Protein AF-A0A8T0X0K6-F1 (afdb_monomer_lite)

Structure (mmCIF, N/CA/C/O backbone):
data_AF-A0A8T0X0K6-F1
#
_entry.id   AF-A0A8T0X0K6-F1
#
loop_
_atom_site.group_PDB
_atom_site.id
_atom_site.type_symbol
_atom_site.label_atom_id
_atom_site.label_alt_id
_atom_site.label_comp_id
_atom_site.label_asym_id
_atom_site.label_entity_id
_atom_site.label_seq_id
_atom_site.pdbx_PDB_ins_code
_atom_site.Cartn_x
_atom_site.Cartn_y
_atom_site.Cartn_z
_atom_site.occupancy
_atom_site.B_iso_or_e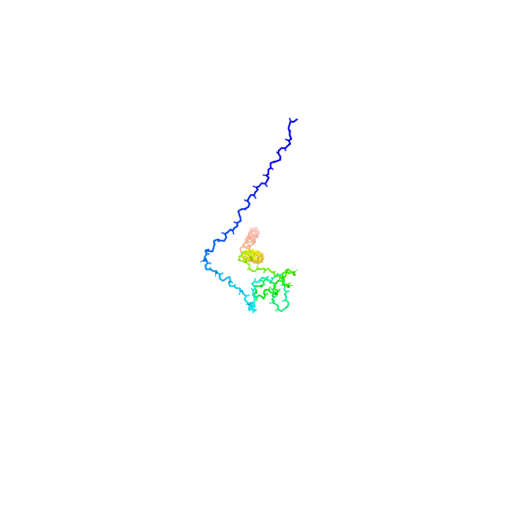quiv
_atom_site.auth_seq_id
_atom_site.auth_comp_id
_atom_site.auth_asym_id
_atom_site.auth_atom_id
_atom_site.pdbx_PDB_model_num
ATOM 1 N N . MET A 1 1 ? 28.835 56.237 -66.286 1.00 52.81 1 MET A N 1
ATOM 2 C CA . MET A 1 1 ? 30.073 55.631 -65.742 1.00 52.81 1 MET A CA 1
ATOM 3 C C . MET A 1 1 ? 30.028 55.887 -64.241 1.00 52.81 1 MET A C 1
ATOM 5 O O . MET A 1 1 ? 29.885 57.039 -63.885 1.00 52.81 1 MET A O 1
ATOM 9 N N . ALA A 1 2 ? 29.948 54.926 -63.330 1.00 52.47 2 ALA A N 1
ATOM 10 C CA . ALA A 1 2 ? 30.680 53.674 -63.248 1.00 52.47 2 ALA A CA 1
ATOM 11 C C . ALA A 1 2 ? 29.833 52.532 -62.647 1.00 52.47 2 ALA A C 1
ATOM 13 O O . ALA A 1 2 ? 28.778 52.741 -62.057 1.00 52.47 2 ALA A O 1
ATOM 14 N N . SER A 1 3 ? 30.343 51.334 -62.896 1.00 57.66 3 SER A N 1
ATOM 15 C CA . SER A 1 3 ? 29.794 49.990 -62.730 1.00 57.66 3 SER A CA 1
ATOM 16 C C . SER A 1 3 ? 29.761 49.498 -61.263 1.00 57.66 3 SER A C 1
ATOM 18 O O . SER A 1 3 ? 30.336 50.147 -60.389 1.00 57.66 3 SER A O 1
ATOM 20 N N . PRO A 1 4 ? 29.115 48.347 -60.980 1.00 69.88 4 PRO A N 1
ATOM 21 C CA . PRO A 1 4 ? 28.869 47.841 -59.632 1.00 69.88 4 PRO A CA 1
ATOM 22 C C . PRO A 1 4 ? 30.088 47.081 -59.089 1.00 69.88 4 PRO A C 1
ATOM 24 O O . PRO A 1 4 ? 30.641 46.221 -59.773 1.00 69.88 4 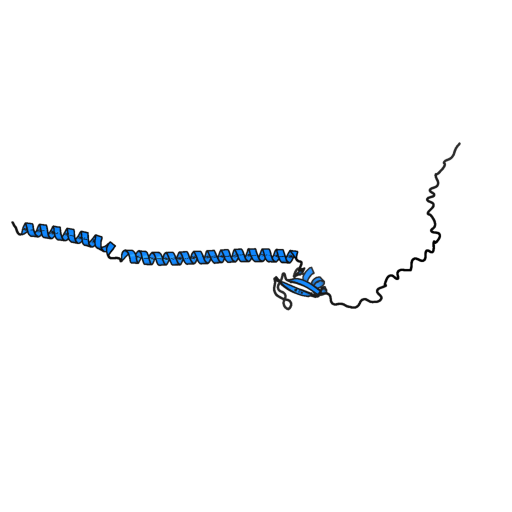PRO A O 1
ATOM 27 N N . SER A 1 5 ? 30.493 47.354 -57.847 1.00 63.50 5 SER A N 1
ATOM 28 C CA . SER A 1 5 ? 31.528 46.580 -57.152 1.00 63.50 5 SER A CA 1
ATOM 29 C C . SER A 1 5 ? 30.889 45.666 -56.107 1.00 63.50 5 SER A C 1
ATOM 31 O O . SER A 1 5 ? 30.622 46.061 -54.972 1.00 63.50 5 SER A O 1
ATOM 33 N N . THR A 1 6 ? 30.621 44.435 -56.522 1.00 67.12 6 THR A N 1
ATOM 34 C CA . THR A 1 6 ? 30.230 43.311 -55.670 1.00 67.12 6 THR A CA 1
ATOM 35 C C . THR A 1 6 ? 31.348 43.023 -54.664 1.00 67.12 6 THR A C 1
ATOM 37 O O . THR A 1 6 ? 32.492 42.797 -55.057 1.00 67.12 6 THR A O 1
ATOM 40 N N . LEU A 1 7 ? 31.038 43.033 -53.367 1.00 69.38 7 LEU A N 1
ATOM 41 C CA . LEU A 1 7 ? 31.986 42.649 -52.318 1.00 69.38 7 LEU A CA 1
ATOM 42 C C . LEU A 1 7 ? 32.274 41.139 -52.411 1.00 69.38 7 LEU A C 1
ATOM 44 O O . LEU A 1 7 ? 31.322 40.354 -52.434 1.00 69.38 7 LEU A O 1
ATOM 48 N N . PRO A 1 8 ? 33.542 40.691 -52.435 1.00 60.09 8 PRO A N 1
ATOM 49 C CA . PRO A 1 8 ? 33.832 39.269 -52.377 1.00 60.09 8 PRO A CA 1
ATOM 50 C C . PRO A 1 8 ? 33.582 38.747 -50.956 1.00 60.09 8 PRO A C 1
ATOM 52 O O . PRO A 1 8 ? 34.265 39.121 -50.002 1.00 60.09 8 PRO A O 1
ATOM 55 N N . LEU A 1 9 ? 32.622 37.830 -50.825 1.00 62.31 9 LEU A N 1
ATOM 56 C CA . LEU A 1 9 ? 32.537 36.892 -49.706 1.00 62.31 9 LEU A CA 1
ATOM 57 C C . LEU A 1 9 ? 33.761 35.968 -49.767 1.00 62.31 9 LEU A C 1
ATOM 59 O O . LEU A 1 9 ? 33.732 34.909 -50.384 1.00 62.31 9 LEU A O 1
ATOM 63 N N . THR A 1 10 ? 34.858 36.386 -49.140 1.00 61.12 10 THR A N 1
ATOM 64 C CA . THR A 1 10 ? 35.996 35.512 -48.847 1.00 61.12 10 THR A CA 1
ATOM 65 C C . THR A 1 10 ? 36.031 35.241 -47.349 1.00 61.12 10 THR A C 1
ATOM 67 O O . THR A 1 10 ? 36.752 35.861 -46.571 1.00 61.12 10 THR A O 1
ATOM 70 N N . SER A 1 11 ? 35.206 34.292 -46.910 1.00 58.53 11 SER A N 1
ATOM 71 C CA . SER A 1 11 ? 35.506 33.558 -45.687 1.00 58.53 11 SER A CA 1
ATOM 72 C C . SER A 1 11 ? 36.633 32.584 -46.027 1.00 58.53 11 SER A C 1
ATOM 74 O O . SER A 1 11 ? 36.389 31.452 -46.449 1.00 58.53 11 SER A O 1
ATOM 76 N N . ALA A 1 12 ? 37.876 33.048 -45.911 1.00 55.50 12 ALA A N 1
ATOM 77 C CA . ALA A 1 12 ? 39.042 32.182 -45.946 1.00 55.50 12 ALA A CA 1
ATOM 78 C C . ALA A 1 12 ? 38.948 31.218 -44.755 1.00 55.50 12 ALA A C 1
ATOM 80 O O . ALA A 1 12 ? 39.306 31.555 -43.628 1.00 55.50 12 ALA A O 1
ATOM 81 N N . PHE A 1 13 ? 38.411 30.023 -44.992 1.00 59.69 13 PHE A N 1
ATOM 82 C CA . PHE A 1 13 ? 38.516 28.935 -44.034 1.00 59.69 13 PHE A CA 1
ATOM 83 C C . PHE A 1 13 ? 40.005 28.608 -43.876 1.00 59.69 13 PHE A C 1
ATOM 85 O O . PHE A 1 13 ? 40.654 28.290 -44.877 1.00 59.69 13 PHE A O 1
ATOM 92 N N . PRO A 1 14 ? 40.579 28.681 -42.662 1.00 63.12 14 PRO A N 1
ATOM 93 C CA . PRO A 1 14 ? 41.949 28.254 -42.462 1.00 63.12 14 PRO A CA 1
ATOM 94 C C . PRO A 1 14 ? 42.013 26.749 -42.724 1.00 63.12 14 PRO A C 1
ATOM 96 O O . PRO A 1 14 ? 41.467 25.935 -41.978 1.00 63.12 14 PRO A O 1
ATOM 99 N N . SER A 1 15 ? 42.676 26.380 -43.816 1.00 64.50 15 SER A N 1
ATOM 100 C CA . SER A 1 15 ? 43.049 25.004 -44.119 1.00 64.50 15 SER A CA 1
ATOM 101 C C . SER A 1 15 ? 43.888 24.444 -42.964 1.00 64.50 15 SER A C 1
ATOM 103 O O . SER A 1 15 ? 44.905 25.050 -42.605 1.00 64.50 15 SER A O 1
ATOM 105 N N . PRO A 1 16 ? 43.510 23.299 -42.365 1.00 62.59 16 PRO A N 1
ATOM 106 C CA . PRO A 1 16 ? 44.239 22.740 -41.244 1.00 62.59 16 PRO A CA 1
ATOM 107 C C . PRO A 1 16 ? 45.477 22.025 -41.786 1.00 62.59 16 PRO A C 1
ATOM 109 O O . PRO A 1 16 ? 45.483 20.811 -41.989 1.00 62.59 16 PRO A O 1
ATOM 112 N N . SER A 1 17 ? 46.558 22.773 -42.002 1.00 62.94 17 SER A N 1
ATOM 113 C CA . SER A 1 17 ? 47.890 22.192 -42.169 1.00 62.94 17 SER A CA 1
ATOM 114 C C . SER A 1 17 ? 48.339 21.588 -40.838 1.00 62.94 17 SER A C 1
ATOM 116 O O . SER A 1 17 ? 48.991 22.219 -40.010 1.00 62.94 17 SER A O 1
ATOM 118 N N . ARG A 1 18 ? 47.892 20.346 -40.630 1.00 60.56 18 ARG A N 1
ATOM 119 C CA . ARG A 1 18 ? 48.559 19.223 -39.963 1.00 60.56 18 ARG A CA 1
ATOM 120 C C . ARG A 1 18 ? 49.729 19.616 -39.047 1.00 60.56 18 ARG A C 1
ATOM 122 O O . ARG A 1 18 ? 50.890 19.470 -39.417 1.00 60.56 18 ARG A O 1
ATOM 129 N N . ARG A 1 19 ? 49.433 19.981 -37.796 1.00 54.66 19 ARG A N 1
ATOM 130 C CA . ARG A 1 19 ? 50.387 19.765 -36.698 1.00 54.66 19 ARG A CA 1
ATOM 131 C C . ARG A 1 19 ? 50.194 18.350 -36.172 1.00 54.66 19 ARG A C 1
ATOM 133 O O . ARG A 1 19 ? 49.253 18.067 -35.436 1.00 54.66 19 ARG A O 1
ATOM 140 N N . LEU A 1 20 ? 51.096 17.459 -36.571 1.00 56.12 20 LEU A N 1
ATOM 141 C CA . LEU A 1 20 ? 51.332 16.187 -35.896 1.00 56.12 20 LEU A CA 1
ATOM 142 C C . LEU A 1 20 ? 51.935 16.480 -34.516 1.00 56.12 20 LEU A C 1
ATOM 144 O O . LEU A 1 20 ? 53.142 16.392 -34.324 1.00 56.12 20 LEU A O 1
ATOM 148 N N . ALA A 1 21 ? 51.098 16.846 -33.549 1.00 55.66 21 ALA A N 1
ATOM 149 C CA . ALA A 1 21 ? 51.436 16.628 -32.155 1.00 55.66 21 ALA A CA 1
ATOM 150 C C . ALA A 1 21 ? 50.977 15.208 -31.835 1.00 55.66 21 ALA A C 1
ATOM 152 O O . ALA A 1 21 ? 49.782 14.913 -31.849 1.00 55.66 21 ALA A O 1
ATOM 153 N N . ALA A 1 22 ? 51.938 14.317 -31.615 1.00 59.47 22 ALA A N 1
ATOM 154 C CA . ALA A 1 22 ? 51.721 12.965 -31.132 1.00 59.47 22 ALA A CA 1
ATOM 155 C C . ALA A 1 22 ? 51.120 13.004 -29.715 1.00 59.47 22 ALA A C 1
ATOM 157 O O . ALA A 1 22 ? 51.776 12.680 -28.729 1.00 59.47 22 ALA A O 1
ATOM 158 N N 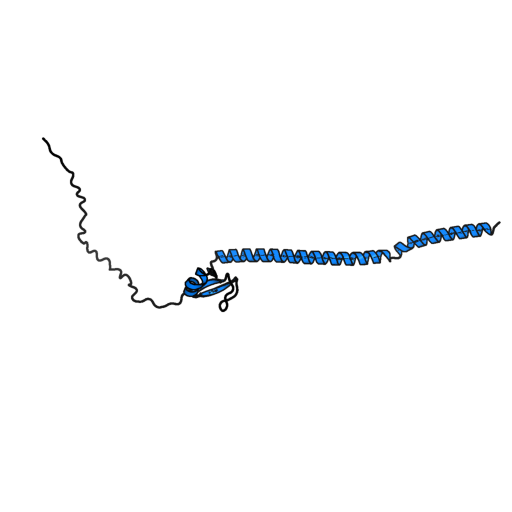. SER A 1 23 ? 49.854 13.405 -29.597 1.00 58.38 23 SER A N 1
ATOM 159 C CA . SER A 1 23 ? 49.048 13.041 -28.447 1.00 58.38 23 SER A CA 1
ATOM 160 C C . SER A 1 23 ? 48.729 11.576 -28.644 1.00 58.38 23 SER A C 1
ATOM 162 O O . SER A 1 23 ? 48.028 11.201 -29.588 1.00 58.38 23 SER A O 1
ATOM 164 N N . ARG A 1 24 ? 49.383 10.753 -27.823 1.00 61.19 24 ARG A N 1
ATOM 165 C CA . ARG A 1 24 ? 49.133 9.324 -27.653 1.00 61.19 24 ARG A CA 1
ATOM 166 C C . ARG A 1 24 ? 47.674 9.054 -27.987 1.00 61.19 24 ARG A C 1
ATOM 168 O O . ARG A 1 24 ? 46.796 9.532 -27.276 1.00 61.19 24 ARG A O 1
ATOM 175 N N . ARG A 1 25 ? 47.435 8.361 -29.106 1.00 60.06 25 ARG A N 1
ATOM 176 C CA . ARG A 1 25 ? 46.112 7.863 -29.482 1.00 60.06 25 ARG A CA 1
ATOM 177 C C . ARG A 1 25 ? 45.584 7.154 -28.246 1.00 60.06 25 ARG A C 1
ATOM 179 O O . ARG A 1 25 ? 46.045 6.057 -27.945 1.00 60.06 25 ARG A O 1
ATOM 186 N N . ALA A 1 26 ? 44.703 7.805 -27.492 1.00 62.00 26 ALA A N 1
ATOM 187 C CA . ALA A 1 26 ? 43.951 7.129 -26.464 1.00 62.00 26 ALA A CA 1
ATOM 188 C C . ALA A 1 26 ? 43.183 6.074 -27.247 1.00 62.00 26 ALA A C 1
ATOM 190 O O . ALA A 1 26 ? 42.299 6.411 -28.034 1.00 62.00 26 ALA A O 1
ATOM 191 N N . THR A 1 27 ? 43.628 4.824 -27.169 1.00 62.28 27 THR A N 1
ATOM 192 C CA . THR A 1 27 ? 42.931 3.703 -27.777 1.00 62.28 27 THR A CA 1
ATOM 193 C C . THR A 1 27 ? 41.568 3.700 -27.123 1.00 62.28 27 THR A C 1
ATOM 195 O O . THR A 1 27 ? 41.446 3.276 -25.974 1.00 62.28 27 THR A O 1
ATOM 198 N N . SER A 1 28 ? 40.566 4.267 -27.800 1.00 70.00 28 SER A N 1
ATOM 199 C CA . SER A 1 28 ? 39.184 4.162 -27.364 1.00 70.00 28 SER A CA 1
ATOM 200 C C . SER A 1 28 ? 38.940 2.671 -27.250 1.00 70.00 28 SER A C 1
ATOM 202 O O . SER A 1 28 ? 39.000 1.976 -28.263 1.00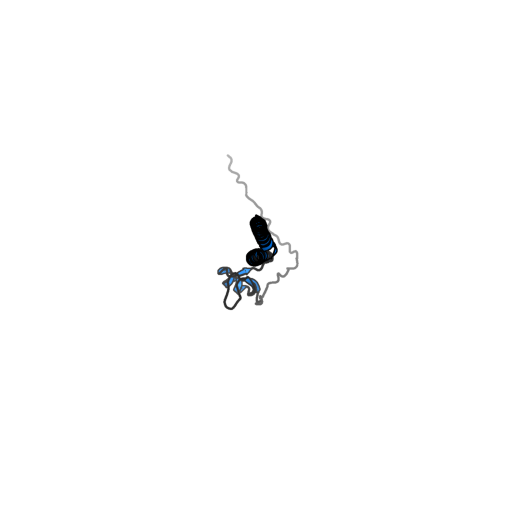 70.00 28 SER A O 1
ATOM 204 N N . LEU A 1 29 ? 38.805 2.166 -26.026 1.00 70.00 29 LEU A N 1
ATOM 205 C CA . LEU A 1 29 ? 38.533 0.760 -25.780 1.00 70.00 29 LEU A CA 1
ATOM 206 C C . LEU A 1 29 ? 37.265 0.415 -26.563 1.00 70.00 29 LEU A C 1
ATOM 208 O O . LEU A 1 29 ? 36.161 0.804 -26.186 1.00 70.00 29 LEU A O 1
ATOM 212 N N . VAL A 1 30 ? 37.440 -0.248 -27.704 1.00 75.31 30 VAL A N 1
ATOM 213 C CA . VAL A 1 30 ? 36.336 -0.733 -28.521 1.00 75.31 30 VAL A CA 1
ATOM 214 C C . VAL A 1 30 ? 35.843 -1.981 -27.816 1.00 75.31 30 VAL A C 1
ATOM 216 O O . VAL A 1 30 ? 36.594 -2.935 -27.626 1.00 75.31 30 VAL A O 1
ATOM 219 N N . ILE A 1 31 ? 34.591 -1.966 -27.376 1.00 79.94 31 ILE A N 1
ATOM 220 C CA . ILE A 1 31 ? 33.970 -3.147 -26.782 1.00 79.94 31 ILE A CA 1
ATOM 221 C C . ILE A 1 31 ? 33.795 -4.177 -27.908 1.00 79.94 31 ILE A C 1
ATOM 223 O O . ILE A 1 31 ? 32.890 -4.047 -28.725 1.00 79.94 31 ILE A O 1
ATOM 227 N N . VAL A 1 32 ? 34.679 -5.179 -27.962 1.00 78.75 32 VAL A N 1
ATOM 228 C CA . VAL A 1 32 ? 34.715 -6.207 -29.025 1.00 78.75 32 VAL A CA 1
ATOM 229 C C . VAL A 1 32 ? 33.585 -7.235 -28.870 1.00 78.75 32 VAL A C 1
ATOM 231 O O . VAL A 1 32 ? 33.108 -7.788 -29.855 1.00 78.75 32 VAL A O 1
ATOM 234 N N . ALA A 1 33 ? 33.113 -7.464 -27.641 1.00 72.19 33 ALA A N 1
ATOM 235 C CA . ALA A 1 33 ? 31.950 -8.296 -27.350 1.00 72.19 33 ALA A CA 1
ATOM 236 C C . ALA A 1 33 ? 31.369 -7.949 -25.971 1.00 72.19 33 ALA A C 1
ATOM 238 O O . ALA A 1 33 ? 32.107 -7.718 -25.013 1.00 72.19 33 ALA A O 1
ATOM 239 N N . GLN A 1 34 ? 30.040 -7.939 -25.853 1.00 77.56 34 GLN A N 1
ATOM 240 C CA . GLN A 1 34 ? 29.346 -7.778 -24.574 1.00 77.56 34 GLN A CA 1
ATOM 241 C C . GLN A 1 34 ? 28.853 -9.141 -24.079 1.00 77.56 34 GLN A C 1
ATOM 243 O O . GLN A 1 34 ? 28.048 -9.796 -24.739 1.00 77.56 34 GLN A O 1
ATOM 248 N N . GLY A 1 35 ? 29.308 -9.567 -22.898 1.00 80.88 35 GLY A N 1
ATOM 249 C CA . GLY A 1 35 ? 28.792 -10.770 -22.241 1.00 80.88 35 GLY A CA 1
ATOM 250 C C . GLY A 1 35 ? 27.316 -10.625 -21.843 1.00 80.88 35 GLY A C 1
ATOM 251 O O . GLY A 1 35 ? 26.869 -9.560 -21.406 1.00 80.88 35 GLY A O 1
ATOM 252 N N . LYS A 1 36 ? 26.533 -11.706 -21.962 1.00 84.62 36 LYS A N 1
ATOM 253 C CA . LYS A 1 36 ? 25.112 -11.721 -21.575 1.00 84.62 36 LYS A CA 1
ATOM 254 C C . LYS A 1 36 ? 24.968 -11.789 -20.052 1.00 84.62 36 LYS A C 1
ATOM 256 O O . LYS A 1 36 ? 25.039 -12.862 -19.462 1.00 84.62 36 LYS A O 1
ATOM 261 N N . VAL A 1 37 ? 24.686 -10.653 -19.416 1.00 89.06 37 VAL A N 1
ATOM 262 C CA . VAL A 1 37 ? 24.402 -10.581 -17.971 1.00 89.06 37 VAL A CA 1
ATOM 263 C C . VAL A 1 37 ? 22.895 -10.481 -17.714 1.00 89.06 37 VAL A C 1
ATOM 265 O O . VAL A 1 37 ? 22.195 -9.659 -18.311 1.00 89.06 37 VAL A O 1
ATOM 268 N N . LYS A 1 38 ? 22.374 -11.301 -16.791 1.00 92.38 38 LYS A N 1
ATOM 269 C CA . LYS A 1 38 ? 20.974 -11.221 -16.336 1.00 92.38 38 LYS A CA 1
ATOM 270 C C . LYS A 1 38 ? 20.799 -10.000 -15.428 1.00 92.38 38 LYS A C 1
ATOM 272 O O . LYS A 1 38 ? 21.382 -9.937 -14.351 1.00 92.38 38 LYS A O 1
ATOM 277 N N . LYS A 1 39 ? 19.966 -9.045 -15.848 1.00 94.00 39 LYS A N 1
ATOM 278 C CA . LYS A 1 39 ? 19.624 -7.845 -15.065 1.00 94.00 39 LYS A CA 1
ATOM 279 C C . LYS A 1 39 ? 18.344 -8.071 -14.260 1.00 94.00 39 LYS A C 1
ATOM 281 O O . LYS A 1 39 ? 17.400 -8.687 -14.761 1.00 94.00 39 LYS A O 1
ATOM 286 N N . TYR A 1 40 ? 18.291 -7.516 -13.054 1.00 94.75 40 TYR A N 1
ATOM 287 C CA . TYR A 1 40 ? 17.150 -7.617 -12.142 1.00 94.75 40 TYR A CA 1
ATOM 288 C C . TYR A 1 40 ? 16.638 -6.231 -11.730 1.00 94.75 40 TYR A C 1
ATOM 290 O O . TYR A 1 40 ? 17.377 -5.248 -11.802 1.00 94.75 40 TYR A O 1
ATOM 298 N N . ARG A 1 41 ? 15.371 -6.155 -11.321 1.00 94.25 41 ARG A N 1
ATOM 299 C CA . ARG A 1 41 ? 14.691 -4.959 -10.808 1.00 94.25 41 ARG A CA 1
ATOM 300 C C . ARG A 1 41 ? 13.901 -5.328 -9.556 1.00 94.25 41 ARG A C 1
ATOM 302 O O . ARG A 1 41 ? 13.349 -6.421 -9.492 1.00 94.25 41 ARG A O 1
ATOM 309 N N . GLN A 1 42 ? 13.864 -4.424 -8.586 1.00 93.81 42 GLN A N 1
ATOM 310 C CA . GLN A 1 42 ? 12.980 -4.530 -7.429 1.00 93.81 42 GLN A CA 1
ATOM 311 C C . GLN A 1 42 ? 11.669 -3.816 -7.755 1.00 93.81 42 GLN A C 1
ATOM 313 O O . GLN A 1 42 ? 11.689 -2.6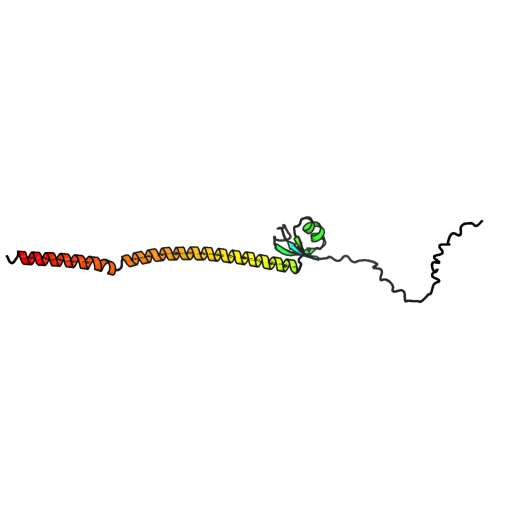92 -8.267 1.00 93.81 42 GLN A O 1
ATOM 318 N N . VAL A 1 43 ? 10.550 -4.494 -7.528 1.00 93.50 43 VAL A N 1
ATOM 319 C CA . VAL A 1 43 ? 9.215 -4.021 -7.905 1.00 93.50 43 VAL A CA 1
ATOM 320 C C . VAL A 1 43 ? 8.211 -4.351 -6.809 1.00 93.50 43 VAL A C 1
ATOM 322 O O . VAL A 1 43 ? 8.400 -5.325 -6.082 1.00 93.50 43 VAL A O 1
ATOM 325 N N . ILE A 1 44 ? 7.153 -3.553 -6.725 1.00 93.31 44 ILE A N 1
ATOM 326 C CA . ILE A 1 44 ? 5.969 -3.819 -5.906 1.00 93.31 44 ILE A CA 1
ATOM 327 C C . ILE A 1 44 ? 4.852 -4.260 -6.844 1.00 93.31 44 ILE A C 1
ATOM 329 O O . ILE A 1 44 ? 4.586 -3.572 -7.832 1.00 93.31 44 ILE A O 1
ATOM 333 N N . LEU A 1 45 ? 4.201 -5.382 -6.550 1.00 94.06 45 LEU A N 1
ATOM 334 C CA . LEU A 1 45 ? 3.038 -5.839 -7.309 1.00 94.06 45 LEU A CA 1
ATOM 335 C C . LEU A 1 45 ? 1.793 -5.032 -6.930 1.00 94.06 45 LEU A C 1
ATOM 337 O O . LEU A 1 45 ? 1.463 -4.897 -5.755 1.00 94.06 45 LEU A O 1
ATOM 341 N N . THR A 1 46 ? 1.082 -4.507 -7.921 1.00 91.69 46 THR A N 1
ATOM 342 C CA . THR A 1 46 ? -0.203 -3.812 -7.723 1.00 91.69 46 THR A CA 1
ATOM 343 C C . THR A 1 46 ? -1.392 -4.758 -7.824 1.00 91.69 46 THR A C 1
ATOM 345 O O . THR A 1 46 ? -2.426 -4.489 -7.215 1.00 91.69 46 THR A O 1
ATOM 348 N N . ASP A 1 47 ? -1.216 -5.877 -8.523 1.00 91.25 47 ASP A N 1
ATOM 349 C CA . ASP A 1 47 ? -2.216 -6.919 -8.728 1.00 91.25 47 ASP A CA 1
ATOM 350 C C . ASP A 1 47 ? -1.681 -8.281 -8.291 1.00 91.25 47 ASP A C 1
ATOM 352 O O . ASP A 1 47 ? -0.472 -8.508 -8.250 1.00 91.25 47 ASP A O 1
ATOM 356 N N . ASP A 1 48 ? -2.601 -9.196 -7.991 1.00 93.75 48 ASP A N 1
ATOM 357 C CA . ASP A 1 48 ? -2.270 -10.594 -7.735 1.00 93.75 48 ASP A CA 1
ATOM 358 C C . ASP A 1 48 ? -1.939 -11.306 -9.056 1.00 93.75 48 ASP A C 1
ATOM 360 O O . ASP A 1 48 ? -2.654 -11.175 -10.060 1.00 93.75 48 ASP A O 1
ATOM 364 N N . ILE A 1 49 ? -0.824 -12.032 -9.078 1.00 89.69 49 ILE A N 1
ATOM 365 C CA . ILE A 1 49 ? -0.361 -12.765 -10.254 1.00 89.69 49 ILE A CA 1
ATOM 366 C C . ILE A 1 49 ? -0.048 -14.188 -9.818 1.00 89.69 49 ILE A C 1
ATOM 368 O O . ILE A 1 49 ? 0.894 -14.428 -9.061 1.00 89.69 49 ILE A O 1
ATOM 372 N N . GLN A 1 50 ? -0.808 -15.131 -10.374 1.00 84.56 50 GLN A N 1
ATOM 373 C CA . GLN A 1 50 ? -0.543 -16.558 -10.232 1.00 84.56 50 GLN A CA 1
ATOM 374 C C . GLN A 1 50 ? 0.917 -16.830 -10.635 1.00 84.56 50 GLN A C 1
ATOM 376 O O . GLN A 1 50 ? 1.358 -16.360 -11.680 1.00 84.56 50 GLN A O 1
ATOM 381 N N . GLU A 1 51 ? 1.658 -17.531 -9.770 1.00 85.56 51 GLU A N 1
ATOM 382 C CA . GLU A 1 51 ? 3.103 -17.846 -9.848 1.00 85.56 51 GLU A CA 1
ATOM 383 C C . GLU A 1 51 ? 4.099 -16.780 -9.360 1.00 85.56 51 GLU A C 1
ATOM 385 O O . GLU A 1 51 ? 5.211 -17.151 -8.984 1.00 85.56 51 GLU A O 1
ATOM 390 N N . VAL A 1 52 ? 3.758 -15.485 -9.334 1.00 86.25 52 VAL A N 1
ATOM 391 C CA . VAL A 1 52 ? 4.727 -14.440 -8.936 1.00 86.25 52 VAL A CA 1
ATOM 392 C C . VAL A 1 52 ? 4.569 -14.052 -7.471 1.00 86.25 52 VAL A C 1
ATOM 394 O O . VAL A 1 52 ? 5.566 -14.020 -6.755 1.00 86.25 52 VAL A O 1
ATOM 397 N N . GLY A 1 53 ? 3.348 -13.738 -7.036 1.00 89.69 53 GLY A N 1
ATOM 398 C CA . GLY A 1 53 ? 3.094 -13.248 -5.683 1.00 89.69 53 GLY A CA 1
ATOM 399 C C . GLY A 1 53 ? 1.785 -12.478 -5.560 1.00 89.69 53 GLY A C 1
ATOM 400 O O . GLY A 1 53 ? 1.091 -12.237 -6.554 1.00 89.69 53 GLY A O 1
ATOM 401 N N . LYS A 1 54 ? 1.472 -12.083 -4.323 1.00 92.06 54 LYS A N 1
ATOM 402 C CA . LYS A 1 54 ? 0.223 -11.383 -3.996 1.00 92.06 54 LYS A CA 1
ATOM 403 C C . LYS A 1 54 ? 0.340 -9.879 -4.244 1.00 92.06 54 LYS A C 1
ATOM 405 O O . LYS A 1 54 ? 1.427 -9.298 -4.256 1.00 92.06 54 LYS A O 1
ATOM 410 N N . LYS A 1 55 ? -0.814 -9.218 -4.362 1.00 89.62 55 LYS A N 1
ATOM 411 C CA . LYS A 1 55 ? -0.904 -7.753 -4.397 1.00 89.62 55 LYS A CA 1
ATOM 412 C C . LYS A 1 55 ? -0.205 -7.127 -3.180 1.00 89.62 55 LYS A C 1
ATOM 414 O O . LYS A 1 55 ? -0.482 -7.497 -2.043 1.00 89.62 55 LYS A O 1
ATOM 419 N N . GLY A 1 56 ? 0.649 -6.140 -3.434 1.00 89.06 56 GLY A N 1
ATOM 420 C CA . GLY A 1 56 ? 1.403 -5.379 -2.434 1.00 89.06 56 GLY A CA 1
ATOM 421 C C . GLY A 1 56 ? 2.765 -5.975 -2.070 1.00 89.06 56 GLY A C 1
ATOM 422 O O . GLY A 1 56 ? 3.493 -5.385 -1.275 1.00 89.06 56 GLY A O 1
ATOM 423 N N . GLU A 1 57 ? 3.138 -7.121 -2.639 1.00 89.62 57 GLU A N 1
ATOM 424 C CA . GLU A 1 57 ? 4.403 -7.780 -2.322 1.00 89.62 57 GLU A CA 1
ATOM 425 C C . GLU A 1 57 ? 5.591 -7.131 -3.049 1.00 89.62 57 GLU A C 1
ATOM 427 O O . GLU A 1 57 ? 5.488 -6.714 -4.207 1.00 89.62 57 GLU A O 1
ATOM 432 N N . THR A 1 58 ? 6.737 -7.051 -2.365 1.00 90.75 58 THR A N 1
ATOM 433 C CA . THR A 1 58 ? 7.986 -6.517 -2.924 1.00 90.75 58 THR A CA 1
ATOM 434 C C . THR A 1 58 ? 8.891 -7.657 -3.378 1.00 90.75 58 THR A C 1
ATOM 436 O O . THR A 1 58 ? 9.361 -8.440 -2.555 1.00 90.75 58 THR A O 1
ATOM 439 N N . LEU A 1 59 ? 9.187 -7.735 -4.678 1.00 91.94 59 LEU A N 1
ATOM 440 C CA . LEU A 1 59 ? 9.933 -8.849 -5.274 1.00 91.94 59 LEU A CA 1
ATOM 441 C C . LEU A 1 59 ? 11.062 -8.382 -6.199 1.00 91.94 59 LEU A C 1
ATOM 443 O O . LEU A 1 59 ? 11.004 -7.329 -6.840 1.00 91.94 59 LEU A O 1
ATOM 447 N N . LYS A 1 60 ? 12.111 -9.208 -6.303 1.00 93.88 60 LYS A N 1
ATOM 448 C CA . LYS A 1 60 ? 13.223 -9.011 -7.243 1.00 93.88 60 LYS A CA 1
ATOM 449 C C . LYS A 1 60 ? 12.976 -9.816 -8.518 1.00 93.88 60 LYS A C 1
ATOM 451 O O . LYS A 1 60 ? 13.236 -11.013 -8.575 1.00 93.88 60 LYS A O 1
ATOM 456 N N . VAL A 1 61 ? 12.537 -9.138 -9.572 1.00 94.12 61 VAL A N 1
ATOM 457 C CA . VAL A 1 61 ? 12.202 -9.745 -10.869 1.00 94.12 61 VAL A CA 1
ATOM 458 C C . VAL A 1 61 ? 13.291 -9.507 -11.910 1.00 94.12 61 VAL A C 1
ATOM 460 O O . VAL A 1 61 ? 14.131 -8.614 -11.781 1.00 94.12 61 VAL A O 1
ATOM 463 N N . ARG A 1 62 ? 13.291 -10.286 -12.997 1.00 95.31 62 ARG A N 1
ATOM 464 C CA . ARG A 1 62 ? 14.157 -10.002 -14.154 1.00 95.31 62 ARG A CA 1
ATOM 465 C C . ARG A 1 62 ? 13.727 -8.699 -14.828 1.00 95.31 62 ARG A C 1
ATOM 467 O O . ARG A 1 62 ? 12.540 -8.453 -15.023 1.00 95.31 62 ARG A O 1
ATOM 474 N N . ALA A 1 63 ? 14.695 -7.904 -15.278 1.00 94.88 63 ALA A N 1
ATOM 475 C CA . ALA A 1 63 ? 14.425 -6.610 -15.909 1.00 94.88 63 ALA A CA 1
ATOM 476 C C . ALA A 1 63 ? 13.544 -6.724 -17.170 1.00 94.88 63 ALA A C 1
ATOM 478 O O . ALA A 1 63 ? 12.731 -5.842 -17.427 1.00 94.88 63 ALA A O 1
ATOM 479 N N . GLY A 1 64 ? 13.683 -7.816 -17.933 1.00 94.81 64 GLY A N 1
ATOM 480 C CA . GLY A 1 64 ? 12.836 -8.091 -19.099 1.00 94.81 64 GLY A CA 1
ATOM 481 C C . GLY A 1 64 ? 11.393 -8.435 -18.728 1.00 94.81 64 GLY A C 1
ATOM 482 O O . GLY A 1 64 ? 10.475 -7.978 -19.395 1.00 94.81 64 GLY A O 1
ATOM 483 N N . PHE A 1 65 ? 11.183 -9.164 -17.627 1.00 94.88 65 PHE A N 1
ATOM 484 C CA . PHE A 1 65 ? 9.838 -9.487 -17.144 1.00 94.88 65 PHE A CA 1
ATOM 485 C C . PHE A 1 65 ? 9.091 -8.221 -16.705 1.00 94.88 65 PHE A C 1
ATOM 487 O O . PHE A 1 65 ? 7.945 -8.010 -17.093 1.00 94.88 65 PHE A O 1
ATOM 494 N N . TYR A 1 66 ? 9.778 -7.317 -15.997 1.00 94.94 66 TYR A N 1
ATOM 495 C CA . TYR A 1 66 ? 9.210 -6.014 -15.659 1.00 94.94 66 TYR A CA 1
ATOM 496 C C . TYR A 1 66 ? 8.854 -5.192 -16.908 1.00 94.94 66 TYR A C 1
ATOM 498 O O . TYR A 1 66 ? 7.714 -4.763 -17.043 1.00 94.94 66 TYR A O 1
ATOM 506 N N . ARG A 1 67 ? 9.793 -5.016 -17.849 1.00 95.56 67 ARG A N 1
ATOM 507 C CA . ARG A 1 67 ? 9.586 -4.171 -19.041 1.00 95.56 67 ARG A CA 1
ATOM 508 C C . ARG A 1 67 ? 8.535 -4.701 -20.014 1.00 95.56 67 ARG A C 1
ATOM 510 O O . ARG A 1 67 ? 7.826 -3.896 -20.600 1.00 95.56 67 ARG A O 1
ATOM 517 N N . ASN A 1 68 ? 8.467 -6.016 -20.211 1.00 96.12 68 ASN A N 1
ATOM 518 C CA . ASN A 1 68 ? 7.636 -6.603 -21.264 1.00 96.12 68 ASN A CA 1
ATOM 519 C C . ASN A 1 68 ? 6.251 -7.022 -20.759 1.00 96.12 68 ASN A C 1
ATOM 521 O O . ASN A 1 68 ? 5.313 -7.062 -21.546 1.00 96.12 68 ASN A O 1
ATOM 525 N N . PHE A 1 69 ? 6.119 -7.362 -19.471 1.00 94.31 69 PHE A N 1
ATOM 526 C CA . PHE A 1 69 ? 4.877 -7.909 -18.924 1.00 94.31 69 PHE A CA 1
ATOM 527 C C . PHE A 1 69 ? 4.271 -7.024 -17.838 1.00 94.31 69 PHE A C 1
ATOM 529 O O . PHE A 1 69 ? 3.117 -6.626 -17.966 1.00 94.31 69 PHE A O 1
ATOM 536 N N . LEU A 1 70 ? 5.023 -6.699 -16.783 1.00 94.31 70 LEU A N 1
ATOM 537 C CA . LEU A 1 70 ? 4.445 -6.012 -15.622 1.00 94.31 70 LEU A CA 1
ATOM 538 C C . LEU A 1 70 ? 4.150 -4.533 -15.892 1.00 94.31 70 LEU A C 1
ATOM 540 O O . LEU A 1 70 ? 3.080 -4.059 -15.524 1.00 94.31 70 LEU A O 1
ATOM 544 N N . LEU A 1 71 ? 5.070 -3.824 -16.552 1.00 94.12 71 LEU A N 1
ATOM 545 C CA . LEU A 1 71 ? 4.939 -2.397 -16.840 1.00 94.12 71 LEU A CA 1
ATOM 546 C C . LEU A 1 71 ? 3.812 -2.108 -17.848 1.00 94.12 71 LEU A C 1
ATOM 548 O O . LEU A 1 71 ? 2.948 -1.301 -17.516 1.00 94.12 71 LEU A O 1
ATOM 552 N N . PRO A 1 72 ? 3.730 -2.773 -19.022 1.00 95.69 72 PRO A N 1
ATOM 553 C CA . PRO A 1 72 ? 2.663 -2.486 -19.983 1.00 95.69 72 PRO A CA 1
ATOM 554 C C . PRO A 1 72 ? 1.274 -2.879 -19.472 1.00 95.69 72 PRO A C 1
ATOM 556 O O . PRO A 1 72 ? 0.286 -2.272 -19.862 1.00 95.69 72 PRO A O 1
ATOM 559 N N . LYS A 1 73 ? 1.191 -3.887 -18.592 1.00 94.06 73 LYS A N 1
ATOM 560 C CA . LYS A 1 73 ? -0.071 -4.317 -17.973 1.00 94.06 73 LYS A CA 1
ATOM 561 C C . LYS A 1 73 ? -0.418 -3.552 -16.691 1.00 94.06 73 LYS A C 1
ATOM 563 O O . LYS A 1 73 ? -1.449 -3.848 -16.104 1.00 94.06 73 LYS A O 1
ATOM 568 N N . GLY A 1 74 ? 0.440 -2.640 -16.225 1.00 92.75 74 GLY A N 1
ATOM 569 C CA . GLY A 1 74 ? 0.221 -1.886 -14.985 1.00 92.75 74 GLY A CA 1
ATOM 570 C C . GLY A 1 74 ? 0.207 -2.734 -13.706 1.00 92.75 74 GLY A C 1
ATOM 571 O O . GLY A 1 74 ? -0.299 -2.282 -12.684 1.00 92.75 74 GLY A O 1
ATOM 572 N N . LYS A 1 75 ? 0.764 -3.953 -13.744 1.00 92.19 75 LYS A N 1
ATOM 573 C CA . LYS A 1 75 ? 0.706 -4.928 -12.637 1.00 92.19 75 LYS A CA 1
ATOM 574 C C . LYS A 1 75 ? 1.818 -4.773 -11.600 1.00 92.19 75 LYS A C 1
ATOM 576 O O . LYS A 1 75 ? 1.833 -5.489 -10.598 1.00 92.19 75 LYS A O 1
ATOM 581 N N . ALA A 1 76 ? 2.793 -3.903 -11.858 1.00 92.81 76 ALA A N 1
ATOM 582 C CA . ALA A 1 76 ? 3.842 -3.614 -10.895 1.00 92.81 76 ALA A CA 1
ATOM 583 C C . ALA A 1 76 ? 4.416 -2.208 -11.051 1.00 92.81 76 ALA A C 1
ATOM 585 O O . ALA A 1 76 ? 4.597 -1.709 -12.165 1.00 92.81 76 ALA A O 1
ATOM 586 N N . THR A 1 77 ? 4.830 -1.644 -9.924 1.00 91.50 77 THR A N 1
ATOM 587 C CA . THR A 1 77 ? 5.515 -0.353 -9.832 1.00 91.50 77 THR A CA 1
ATOM 588 C C . THR A 1 77 ? 6.968 -0.570 -9.419 1.00 91.50 77 THR A C 1
ATOM 590 O O . THR A 1 77 ? 7.301 -1.541 -8.739 1.00 91.50 77 THR A O 1
ATOM 593 N N . LEU A 1 78 ? 7.871 0.312 -9.852 1.00 92.06 78 LEU A N 1
ATOM 594 C CA . LEU A 1 78 ? 9.265 0.270 -9.408 1.00 92.06 78 LEU A CA 1
ATOM 595 C C . LEU A 1 78 ? 9.358 0.547 -7.911 1.00 92.06 78 LEU A C 1
ATOM 597 O O . LEU A 1 78 ? 8.753 1.490 -7.405 1.00 92.06 78 LEU A O 1
ATOM 601 N N . LEU A 1 79 ? 10.188 -0.240 -7.230 1.00 91.06 79 LEU A N 1
ATOM 602 C CA . LEU A 1 79 ? 10.533 0.019 -5.845 1.00 91.06 79 LEU A CA 1
ATOM 603 C C . LEU A 1 79 ? 11.525 1.187 -5.789 1.00 91.06 79 LEU A C 1
ATOM 605 O O . LEU A 1 79 ? 12.733 0.999 -5.941 1.00 91.06 79 LEU A O 1
ATOM 609 N N . THR A 1 80 ? 11.020 2.403 -5.609 1.00 91.69 80 THR A N 1
ATOM 610 C CA . THR A 1 80 ? 11.842 3.572 -5.278 1.00 91.69 80 THR A CA 1
ATOM 611 C C . THR A 1 80 ? 11.709 3.882 -3.785 1.00 91.69 80 THR A C 1
ATOM 613 O O . THR A 1 80 ? 10.680 3.575 -3.177 1.00 91.69 80 THR A O 1
ATOM 616 N N . PRO A 1 81 ? 12.720 4.511 -3.158 1.00 85.19 81 PRO A N 1
ATOM 617 C CA . PRO A 1 81 ? 12.631 4.888 -1.747 1.00 85.19 81 PRO A CA 1
ATOM 618 C C . PRO A 1 81 ? 11.491 5.880 -1.465 1.00 85.19 81 PRO A C 1
ATOM 620 O O . PRO A 1 81 ? 11.022 5.957 -0.337 1.00 85.19 81 PRO A O 1
ATOM 623 N N . GLN A 1 82 ? 11.039 6.631 -2.473 1.00 86.88 82 GLN A N 1
ATOM 624 C CA . GLN A 1 82 ? 9.878 7.520 -2.369 1.00 86.88 82 GLN A CA 1
ATOM 625 C C . GLN A 1 82 ? 8.575 6.721 -2.277 1.00 86.88 82 GLN A C 1
ATOM 627 O O . GLN A 1 82 ? 7.840 6.873 -1.308 1.00 86.88 82 GLN A O 1
ATOM 632 N N . VAL A 1 83 ? 8.358 5.789 -3.211 1.00 85.81 83 VAL A N 1
ATOM 633 C CA . VAL A 1 83 ? 7.166 4.922 -3.235 1.00 85.81 83 VAL A CA 1
ATOM 634 C C . VAL A 1 83 ? 7.070 4.070 -1.965 1.00 85.81 83 VAL A C 1
ATOM 636 O O . VAL A 1 83 ? 5.983 3.863 -1.436 1.00 85.81 83 VAL A O 1
ATOM 639 N N . LEU A 1 84 ? 8.206 3.618 -1.425 1.00 86.12 84 LEU A N 1
ATOM 640 C CA . LEU A 1 84 ? 8.246 2.912 -0.142 1.00 86.12 84 LEU A CA 1
ATOM 641 C C . LEU A 1 84 ? 7.701 3.751 1.018 1.00 86.12 84 LEU A C 1
ATOM 643 O O . LEU A 1 84 ? 6.919 3.244 1.819 1.00 86.12 84 LEU A O 1
ATOM 647 N N . LYS A 1 85 ? 8.100 5.023 1.105 1.00 87.44 85 LYS A N 1
ATOM 648 C CA . LYS A 1 85 ? 7.628 5.932 2.157 1.00 87.44 85 LYS A CA 1
ATOM 649 C C . LYS A 1 85 ? 6.141 6.225 2.011 1.00 87.44 85 LYS A C 1
ATOM 651 O O . LYS A 1 85 ? 5.418 6.185 2.997 1.00 87.44 85 LYS A O 1
ATOM 656 N N . GLU A 1 86 ? 5.683 6.486 0.790 1.00 86.31 86 GLU A N 1
ATOM 657 C CA . GLU A 1 86 ? 4.261 6.716 0.506 1.00 86.31 86 GLU A CA 1
ATOM 658 C C . GLU A 1 86 ? 3.408 5.510 0.914 1.00 86.31 86 GLU A C 1
ATOM 660 O O . GLU A 1 86 ? 2.387 5.668 1.578 1.00 86.31 86 GLU A O 1
ATOM 665 N N . MET A 1 87 ? 3.869 4.297 0.599 1.00 84.56 87 MET A N 1
ATOM 666 C CA . MET A 1 87 ? 3.190 3.064 0.989 1.00 84.56 87 MET A CA 1
ATOM 667 C C . MET A 1 87 ? 3.135 2.884 2.512 1.00 84.56 87 MET A C 1
ATOM 669 O O . MET A 1 87 ? 2.096 2.491 3.034 1.00 84.56 87 MET A O 1
ATOM 673 N N . GLN A 1 88 ? 4.228 3.171 3.225 1.00 85.69 88 GLN A N 1
ATOM 674 C CA . GLN A 1 88 ? 4.265 3.090 4.691 1.00 85.69 88 GLN A CA 1
ATOM 675 C C . GLN A 1 88 ? 3.280 4.070 5.329 1.00 85.69 88 GLN A C 1
ATOM 677 O O . GLN A 1 88 ? 2.491 3.674 6.182 1.00 85.69 88 GLN A O 1
ATOM 682 N N . LEU A 1 89 ? 3.265 5.319 4.861 1.00 89.00 89 LEU A N 1
ATOM 683 C CA . LEU A 1 89 ? 2.330 6.334 5.346 1.00 89.00 89 LEU A CA 1
ATOM 684 C C . LEU A 1 89 ? 0.874 5.920 5.122 1.00 89.00 89 LEU A C 1
ATOM 686 O O . LEU A 1 89 ? 0.028 6.112 5.995 1.00 89.00 89 LEU A O 1
ATOM 690 N N . GLU A 1 90 ? 0.571 5.338 3.964 1.00 85.75 90 GLU A N 1
ATOM 691 C CA . GLU A 1 90 ? -0.784 4.886 3.665 1.00 85.75 90 GLU A CA 1
ATOM 692 C C . GLU A 1 90 ? -1.187 3.673 4.517 1.00 85.75 90 GLU A C 1
ATOM 694 O O . GLU A 1 90 ? -2.300 3.618 5.041 1.00 85.75 90 GLU A O 1
ATOM 699 N N . GLN A 1 91 ? -0.269 2.730 4.742 1.00 87.00 91 GLN A N 1
ATOM 700 C CA . GLN A 1 91 ? -0.497 1.602 5.649 1.00 87.00 91 GLN A CA 1
ATOM 701 C C . GLN A 1 91 ? -0.754 2.073 7.083 1.00 87.00 91 GLN A C 1
ATOM 703 O O . GLN A 1 91 ? -1.718 1.626 7.707 1.00 87.00 91 GLN A O 1
ATOM 708 N N . GLU A 1 92 ? 0.039 3.019 7.584 1.00 89.69 92 GLU A N 1
ATOM 709 C CA . GLU A 1 92 ? -0.142 3.601 8.916 1.00 89.69 92 GLU A CA 1
ATOM 710 C C . GLU A 1 92 ? -1.509 4.279 9.071 1.00 89.69 92 GLU A C 1
ATOM 712 O O . GLU A 1 92 ? -2.175 4.103 10.096 1.00 89.69 92 GLU A O 1
ATOM 717 N N . ARG A 1 93 ? -1.970 5.008 8.046 1.00 90.56 93 ARG A N 1
ATOM 718 C CA . ARG A 1 93 ? -3.310 5.618 8.032 1.00 90.56 93 ARG A CA 1
ATOM 719 C C . ARG A 1 93 ? -4.409 4.566 8.119 1.00 90.56 93 ARG A C 1
ATOM 721 O O . ARG A 1 93 ? -5.269 4.654 8.997 1.00 90.56 93 ARG A O 1
ATOM 728 N N . ILE A 1 94 ? -4.343 3.544 7.268 1.00 90.38 94 ILE A N 1
ATOM 729 C CA . ILE A 1 94 ? -5.326 2.453 7.240 1.00 90.38 94 ILE A CA 1
ATOM 730 C C . ILE A 1 94 ? -5.344 1.708 8.581 1.00 90.38 94 ILE A C 1
ATOM 732 O O . ILE A 1 94 ? -6.409 1.366 9.104 1.00 90.38 94 ILE A O 1
ATOM 736 N N . GLU A 1 95 ? -4.179 1.445 9.170 1.00 90.88 95 GLU A N 1
ATOM 737 C CA . GLU A 1 95 ? -4.087 0.813 10.484 1.00 90.88 95 GLU A CA 1
ATOM 738 C C . GLU A 1 95 ? -4.667 1.686 11.595 1.00 90.88 95 GLU A C 1
ATOM 740 O O . GLU A 1 95 ? -5.365 1.174 12.475 1.00 90.88 95 GLU A O 1
ATOM 745 N N . ALA A 1 96 ? -4.397 2.991 11.570 1.00 91.62 96 ALA A N 1
ATOM 746 C CA . ALA A 1 96 ? -4.943 3.927 12.542 1.00 91.62 96 ALA A CA 1
ATOM 747 C C . ALA A 1 96 ? -6.476 3.975 12.470 1.00 91.62 96 ALA A C 1
ATOM 749 O O . ALA A 1 96 ? -7.142 3.940 13.507 1.00 91.62 96 ALA A O 1
ATOM 750 N N . GLU A 1 97 ? -7.049 3.992 11.267 1.00 92.38 97 GLU A N 1
ATOM 751 C CA . GLU A 1 97 ? -8.500 3.950 11.067 1.00 92.38 97 GLU A CA 1
ATOM 752 C C . GLU A 1 97 ? -9.117 2.643 11.568 1.00 92.38 97 GLU A C 1
ATOM 754 O O . GLU A 1 97 ? -10.088 2.676 12.329 1.00 92.38 97 GLU A O 1
ATOM 759 N N . LYS A 1 98 ? -8.517 1.495 11.236 1.00 93.00 98 LYS A N 1
ATOM 760 C CA . LYS A 1 98 ? -8.964 0.188 11.744 1.00 93.00 98 LYS A CA 1
ATOM 761 C C . LYS A 1 98 ? -8.928 0.137 13.269 1.00 93.00 98 LYS A C 1
ATOM 763 O O . LYS A 1 98 ? -9.901 -0.281 13.893 1.00 93.00 98 LYS A O 1
ATOM 768 N N . LYS A 1 99 ? -7.841 0.610 13.888 1.00 92.50 99 LYS A N 1
ATOM 769 C CA . LYS A 1 99 ? -7.711 0.682 15.354 1.00 92.50 99 LYS A CA 1
ATOM 770 C C . LYS A 1 99 ? -8.810 1.557 15.959 1.00 92.50 99 LYS A C 1
ATOM 772 O O . LYS A 1 99 ? -9.443 1.144 16.928 1.00 92.50 99 LYS A O 1
ATOM 777 N N . ARG A 1 100 ? -9.096 2.723 15.368 1.00 91.94 100 ARG A N 1
ATOM 778 C CA . ARG A 1 100 ? -10.187 3.609 15.815 1.00 91.94 100 ARG A CA 1
ATOM 779 C C . ARG A 1 100 ? -11.549 2.923 15.740 1.00 91.94 100 ARG A C 1
ATOM 781 O O . ARG A 1 100 ? -12.303 2.994 16.707 1.00 91.94 100 ARG A O 1
ATOM 788 N N . GLN A 1 101 ? -11.853 2.244 14.636 1.00 92.56 101 GLN A N 1
ATOM 789 C CA . GLN A 1 101 ? -13.114 1.514 14.474 1.00 92.56 101 GLN A CA 1
ATOM 790 C C . GLN A 1 101 ? -13.256 0.394 15.511 1.00 92.56 101 GLN A C 1
ATOM 792 O O . GLN A 1 101 ? -14.288 0.298 16.172 1.00 92.56 101 GLN A O 1
ATOM 797 N N . LEU A 1 102 ? -12.202 -0.401 15.717 1.00 93.50 102 LEU A N 1
ATOM 798 C CA . LEU A 1 102 ? -12.189 -1.461 16.729 1.00 93.50 102 LEU A CA 1
ATOM 799 C C . LEU A 1 102 ? -12.422 -0.903 18.136 1.00 93.50 102 LEU A C 1
ATOM 801 O O . LEU A 1 102 ? -13.249 -1.433 18.876 1.00 93.50 102 LEU A O 1
ATOM 805 N N . ILE A 1 103 ? -11.747 0.195 18.490 1.00 93.75 103 ILE A N 1
ATOM 806 C CA . ILE A 1 103 ? -11.940 0.867 19.780 1.00 93.75 103 ILE A CA 1
ATOM 807 C C . ILE A 1 103 ? -13.393 1.325 19.936 1.00 93.75 103 ILE A C 1
ATOM 809 O O . ILE A 1 103 ? -13.989 1.082 20.981 1.00 93.75 103 ILE A O 1
ATOM 813 N N . GLN A 1 104 ? -13.994 1.938 18.912 1.00 93.81 104 GLN A N 1
ATOM 814 C CA . GLN A 1 104 ? -15.393 2.373 18.986 1.00 93.81 104 GLN A CA 1
ATOM 815 C C . GLN A 1 104 ? -16.362 1.204 19.196 1.00 93.81 104 GLN A C 1
ATOM 817 O O . GLN A 1 104 ? -17.245 1.290 20.051 1.00 93.81 104 GLN A O 1
ATOM 822 N N . VAL A 1 105 ? -16.173 0.097 18.473 1.00 95.06 105 VAL A N 1
ATOM 823 C CA . VAL A 1 105 ? -16.995 -1.112 18.636 1.00 95.06 105 VAL A CA 1
ATOM 824 C C . VAL A 1 105 ? -16.859 -1.675 20.053 1.00 95.06 105 VAL A C 1
ATOM 826 O O . VAL A 1 105 ? -17.867 -1.976 20.695 1.00 95.06 105 VAL A O 1
ATOM 829 N N . LEU A 1 106 ? -15.635 -1.759 20.581 1.00 94.56 106 LEU A N 1
ATOM 830 C CA . LEU A 1 106 ? -15.390 -2.234 21.946 1.00 94.56 106 LEU A CA 1
ATOM 831 C C . LEU A 1 106 ? -16.024 -1.315 22.997 1.00 94.56 106 LEU A C 1
ATOM 833 O O . LEU A 1 106 ? -16.675 -1.794 23.925 1.00 94.56 106 LEU A O 1
ATOM 837 N N . LEU A 1 107 ? -15.892 0.004 22.841 1.00 93.69 107 LEU A N 1
ATOM 838 C CA . LEU A 1 107 ? -16.524 0.979 23.734 1.00 93.69 107 LEU A CA 1
ATOM 839 C C . LEU A 1 107 ? -18.049 0.829 23.732 1.00 93.69 107 LEU A C 1
ATOM 841 O O . LEU A 1 107 ? -18.669 0.817 24.797 1.00 93.69 107 LEU A O 1
ATOM 845 N N . GLN A 1 108 ? -18.654 0.651 22.557 1.00 94.50 108 GLN A N 1
ATOM 846 C CA . GLN A 1 108 ? -20.094 0.440 22.427 1.00 94.50 108 GLN A CA 1
ATOM 847 C C . GLN A 1 108 ? -20.558 -0.825 23.167 1.00 94.50 108 GLN A C 1
ATOM 849 O O . GLN A 1 108 ? -21.577 -0.794 23.870 1.00 94.50 108 GLN A O 1
ATOM 854 N N . GLN A 1 109 ? -19.799 -1.917 23.056 1.00 93.00 109 GLN A N 1
ATOM 855 C CA . GLN A 1 109 ? -20.071 -3.164 23.776 1.00 93.00 109 GLN A CA 1
ATOM 856 C C . GLN A 1 109 ? -19.943 -2.985 25.294 1.00 93.00 109 GLN A C 1
ATOM 858 O O . GLN A 1 109 ? -20.829 -3.407 26.042 1.00 93.00 109 GLN A O 1
ATOM 863 N N . LEU A 1 110 ? -18.892 -2.305 25.764 1.00 91.31 110 LEU A N 1
ATOM 864 C CA . LEU A 1 110 ? -18.703 -2.021 27.190 1.00 91.31 110 LEU A CA 1
ATOM 865 C C . LEU A 1 110 ? -19.870 -1.212 27.760 1.00 91.31 110 LEU A C 1
ATOM 867 O O . LEU A 1 110 ? -20.399 -1.559 28.818 1.00 91.31 110 LEU A O 1
ATOM 871 N N . ILE A 1 111 ? -20.324 -0.180 27.044 1.00 93.69 111 ILE A N 1
ATOM 872 C CA . ILE A 1 111 ? -21.488 0.622 27.443 1.00 93.69 111 ILE A CA 1
ATOM 873 C C . ILE A 1 111 ? -22.732 -0.263 27.592 1.00 93.69 111 ILE A C 1
ATOM 875 O O . ILE A 1 111 ? -23.488 -0.112 28.554 1.00 93.69 111 ILE A O 1
ATOM 879 N N . GLN A 1 112 ? -22.949 -1.209 26.677 1.00 91.06 112 GLN A N 1
ATOM 880 C CA . GLN A 1 112 ? -24.092 -2.118 26.736 1.00 91.06 112 GLN A CA 1
ATOM 881 C C . GLN A 1 112 ? -24.027 -3.051 27.953 1.00 91.06 112 GLN A C 1
ATOM 883 O O . GLN A 1 112 ? -25.020 -3.193 28.669 1.00 91.06 112 GLN A O 1
ATOM 888 N N . VAL A 1 113 ? -22.853 -3.614 28.249 1.00 89.06 113 VAL A N 1
ATOM 889 C CA . VAL A 1 113 ? -22.641 -4.452 29.442 1.00 89.06 113 VAL A CA 1
ATOM 890 C C . VAL A 1 113 ? -22.876 -3.654 30.725 1.00 89.06 113 VAL A C 1
ATOM 892 O O . VAL A 1 113 ? -23.554 -4.134 31.637 1.00 89.06 113 VAL A O 1
ATOM 895 N N . GLN A 1 114 ? -22.372 -2.420 30.799 1.00 86.38 114 GLN A N 1
ATOM 896 C CA . GLN A 1 114 ? -22.578 -1.549 31.958 1.00 86.38 114 GLN A CA 1
ATOM 897 C C . GLN A 1 114 ? -24.058 -1.191 32.146 1.00 86.38 114 GLN A C 1
ATOM 899 O O . GLN A 1 114 ? -24.555 -1.214 33.273 1.00 86.38 114 GLN A O 1
ATOM 904 N N . ARG A 1 115 ? -24.802 -0.939 31.057 1.00 81.56 115 ARG A N 1
ATOM 905 C CA . ARG A 1 115 ? -26.262 -0.737 31.116 1.00 81.56 115 ARG A CA 1
ATOM 906 C C . ARG A 1 115 ? -26.977 -1.958 31.700 1.00 81.56 115 ARG A C 1
ATOM 908 O O . ARG A 1 115 ? -27.832 -1.784 32.566 1.00 81.56 115 ARG A O 1
ATOM 915 N N . SER A 1 116 ? -26.618 -3.174 31.284 1.00 73.62 116 SER A N 1
ATOM 916 C CA . SER A 1 116 ? -27.212 -4.411 31.817 1.00 73.62 116 SER A CA 1
ATOM 917 C C . SER A 1 116 ? -26.889 -4.625 33.300 1.00 73.62 116 SER A C 1
ATOM 919 O O . SER A 1 116 ? -27.783 -4.931 34.087 1.00 73.62 116 SER A O 1
ATOM 921 N N . LYS A 1 117 ? -25.641 -4.377 33.719 1.00 78.00 117 LYS A N 1
ATOM 922 C CA . LYS A 1 117 ? -25.241 -4.464 35.136 1.00 78.00 117 LYS A CA 1
ATOM 923 C C . LYS A 1 117 ? -25.941 -3.418 36.006 1.00 78.00 117 LYS A C 1
ATOM 925 O O . LYS A 1 117 ? -26.408 -3.742 37.095 1.00 78.00 117 LYS A O 1
ATOM 930 N N . LYS A 1 118 ? -26.078 -2.179 35.518 1.00 69.75 118 LYS A N 1
ATOM 931 C CA . LYS A 1 118 ? -26.798 -1.113 36.232 1.00 69.75 118 LYS A CA 1
ATOM 932 C C . LYS A 1 118 ? -28.276 -1.455 36.419 1.00 69.75 118 LYS A C 1
ATOM 934 O O . LYS A 1 118 ? -28.804 -1.197 37.492 1.00 69.75 118 LYS A O 1
ATOM 939 N N . LYS A 1 119 ? -28.926 -2.080 35.428 1.00 65.44 119 LYS A N 1
ATOM 940 C CA . LYS A 1 119 ? -30.303 -2.588 35.574 1.00 65.44 119 LYS A CA 1
ATOM 941 C C . LYS A 1 119 ? -30.411 -3.607 36.712 1.00 65.44 119 LYS A C 1
ATOM 943 O O . LYS A 1 119 ? -31.274 -3.447 37.565 1.00 65.44 119 LYS A O 1
ATOM 948 N N . HIS A 1 120 ? -29.511 -4.591 36.775 1.00 59.44 120 HIS A N 1
ATOM 949 C CA . HIS A 1 120 ? -29.506 -5.574 37.865 1.00 59.44 120 HIS A CA 1
ATOM 950 C C . HIS A 1 120 ? -29.236 -4.950 39.236 1.00 59.44 120 HIS A C 1
ATOM 952 O O . HIS A 1 120 ? -29.927 -5.278 40.194 1.00 59.44 120 HIS A O 1
ATOM 958 N N . ASN A 1 121 ? -28.294 -4.012 39.335 1.00 63.00 121 ASN A N 1
ATOM 959 C CA . ASN A 1 121 ? -28.022 -3.335 40.603 1.00 63.00 121 ASN A CA 1
ATOM 960 C C . ASN A 1 121 ? -29.178 -2.437 41.055 1.00 63.00 121 ASN A C 1
ATOM 962 O O . ASN A 1 121 ? -29.470 -2.402 42.242 1.00 63.00 121 ASN A O 1
ATOM 966 N N . ASN A 1 122 ? -29.867 -1.766 40.130 1.00 63.25 122 ASN A N 1
ATOM 967 C CA . ASN A 1 122 ? -31.048 -0.962 40.455 1.00 63.25 122 ASN A CA 1
ATOM 968 C C . ASN A 1 122 ? -32.217 -1.851 40.936 1.00 63.25 122 ASN A C 1
ATOM 970 O O . ASN A 1 122 ? -32.935 -1.502 41.867 1.00 63.25 122 ASN A O 1
ATOM 974 N N . LEU A 1 123 ? -32.354 -3.055 40.366 1.00 60.16 123 LEU A N 1
ATOM 975 C CA . LEU A 1 123 ? -33.295 -4.071 40.856 1.00 60.16 123 LEU A CA 1
ATOM 976 C C . LEU A 1 123 ? -32.913 -4.593 42.253 1.00 60.16 123 LEU A C 1
ATOM 978 O O . LEU A 1 123 ? -33.784 -4.796 43.093 1.00 60.16 123 LEU A O 1
ATOM 982 N N . LEU A 1 124 ? -31.617 -4.767 42.528 1.00 57.84 124 LEU A N 1
ATOM 983 C CA . LEU A 1 124 ? -31.116 -5.156 43.851 1.00 57.84 124 LEU A CA 1
ATOM 984 C C . LEU A 1 124 ? -31.267 -4.032 44.887 1.00 57.84 124 LEU A C 1
ATOM 986 O O . LEU A 1 124 ? -31.460 -4.314 46.067 1.00 57.84 124 LEU A O 1
ATOM 990 N N . GLU A 1 125 ? -31.211 -2.767 44.469 1.00 56.81 125 GLU A N 1
ATOM 991 C CA . GLU A 1 125 ? -31.470 -1.617 45.340 1.00 56.81 125 GLU A CA 1
ATOM 992 C C . GLU A 1 125 ? -32.937 -1.554 45.787 1.00 56.81 125 GLU A C 1
ATOM 994 O O . GLU A 1 125 ? -33.208 -1.222 46.940 1.00 56.81 125 GLU A O 1
ATOM 999 N N . PHE A 1 126 ? -33.864 -1.978 44.923 1.00 53.72 126 PHE A N 1
ATOM 1000 C CA . PHE A 1 126 ? -35.287 -2.131 45.245 1.00 53.72 126 PHE A CA 1
ATOM 1001 C C . PHE A 1 126 ? -35.577 -3.248 46.260 1.00 53.72 126 PHE A C 1
ATOM 1003 O O . PHE A 1 126 ? -36.574 -3.177 46.975 1.00 53.72 126 PHE A O 1
ATOM 1010 N N . LEU A 1 127 ? -34.713 -4.266 46.340 1.00 55.22 127 LEU A N 1
ATOM 1011 C CA . LEU A 1 127 ? -34.886 -5.417 47.231 1.00 55.22 127 LEU A CA 1
ATOM 1012 C C . LEU A 1 127 ? -34.222 -5.238 48.610 1.00 55.22 127 LEU A C 1
ATOM 1014 O O . LEU A 1 127 ? -34.345 -6.111 49.469 1.00 55.22 127 LEU A O 1
ATOM 1018 N N . LYS A 1 128 ? -33.514 -4.124 48.851 1.00 57.66 128 LYS A N 1
ATOM 1019 C CA . LYS A 1 128 ? -32.942 -3.825 50.173 1.00 57.66 128 LYS A CA 1
ATOM 1020 C C . LYS A 1 128 ? -34.057 -3.434 51.163 1.00 57.66 128 LYS A C 1
ATOM 1022 O O . LYS A 1 128 ? -34.928 -2.629 50.822 1.00 57.66 128 LYS A O 1
ATOM 1027 N N . PRO A 1 129 ? -34.012 -3.905 52.426 1.00 5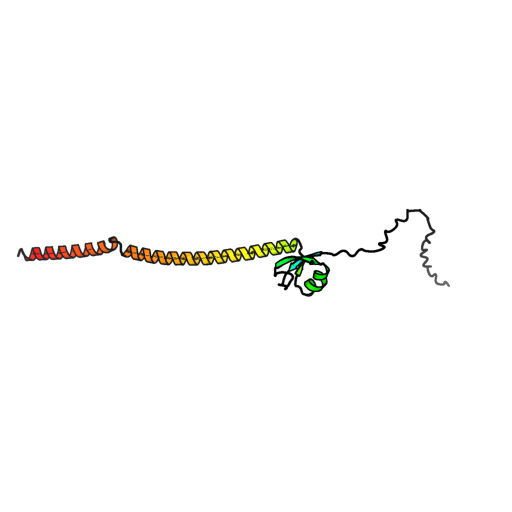4.50 129 PRO A N 1
ATOM 1028 C CA . PRO A 1 129 ? -35.064 -3.667 53.424 1.00 54.50 129 PRO A CA 1
ATOM 1029 C C . PRO A 1 129 ? -35.259 -2.186 53.805 1.00 54.50 129 PRO A C 1
ATOM 1031 O O . PRO A 1 129 ? -36.261 -1.834 54.422 1.00 54.50 129 PRO A O 1
ATOM 1034 N N . SER A 1 130 ? -34.355 -1.289 53.398 1.00 53.34 130 SER A N 1
ATOM 1035 C CA . SER A 1 130 ? -34.484 0.165 53.562 1.00 53.34 130 SER A CA 1
ATOM 1036 C C . SER A 1 130 ? -35.620 0.794 52.738 1.00 53.34 130 SER A C 1
ATOM 1038 O O . SER A 1 130 ? -36.098 1.869 53.095 1.00 53.34 130 SER A O 1
ATOM 1040 N N . GLY A 1 131 ? -36.082 0.147 51.660 1.00 52.53 131 GLY A N 1
ATOM 1041 C CA . GLY A 1 131 ? -37.312 0.532 50.954 1.00 52.53 131 GLY A CA 1
ATOM 1042 C C . GLY A 1 131 ? -38.583 0.033 51.657 1.00 52.53 131 GLY A C 1
ATOM 1043 O O . GLY A 1 131 ? -39.589 0.740 51.697 1.00 52.53 131 GLY A O 1
ATOM 1044 N N . LEU A 1 132 ? -38.511 -1.152 52.275 1.00 53.44 132 LEU A N 1
ATOM 1045 C CA . LEU A 1 132 ? -39.596 -1.796 53.031 1.00 53.44 132 LEU A CA 1
ATOM 1046 C C . LEU A 1 132 ? -39.842 -1.147 54.403 1.00 53.44 132 LEU A C 1
ATOM 1048 O O . LEU A 1 132 ? -40.974 -1.136 54.885 1.00 53.44 132 LEU A O 1
ATOM 1052 N N . SER A 1 133 ? -38.822 -0.542 55.016 1.00 52.53 133 SER A N 1
ATOM 1053 C CA . SER A 1 133 ? -38.945 0.140 56.313 1.00 52.53 133 SER A CA 1
ATOM 1054 C C . SER A 1 133 ? -39.903 1.339 56.278 1.00 52.53 133 SER A C 1
ATOM 1056 O O . SER A 1 133 ? -40.593 1.599 57.264 1.00 52.53 133 SER A O 1
ATOM 1058 N N . ARG A 1 134 ? -40.037 2.026 55.129 1.00 55.25 134 ARG A N 1
ATOM 1059 C CA . ARG A 1 134 ? -41.048 3.088 54.942 1.00 55.25 134 ARG A CA 1
ATOM 1060 C C . ARG A 1 134 ? -42.482 2.554 54.962 1.00 55.25 134 ARG A C 1
ATOM 1062 O O . ARG A 1 134 ? -43.379 3.267 55.404 1.00 55.25 134 ARG A O 1
ATOM 1069 N N . PHE A 1 135 ? -42.698 1.316 54.521 1.00 54.75 135 PHE A N 1
ATOM 1070 C CA . PHE A 1 135 ? -44.014 0.677 54.549 1.00 54.75 135 PHE A CA 1
ATOM 1071 C C . PHE A 1 135 ? -44.335 0.090 55.933 1.00 54.75 135 PHE A C 1
ATOM 1073 O O . PHE A 1 135 ? -45.451 0.279 56.417 1.00 54.75 135 PHE A O 1
ATOM 1080 N N . HIS A 1 136 ? -43.355 -0.502 56.628 1.00 56.03 136 HIS A N 1
ATOM 1081 C CA . HIS A 1 136 ? -43.542 -1.001 58.000 1.00 56.03 136 HIS A CA 1
ATOM 1082 C C . HIS A 1 136 ? -43.846 0.117 59.012 1.00 56.03 136 HIS A C 1
ATOM 1084 O O . HIS A 1 136 ? -44.756 -0.028 59.826 1.00 56.03 136 HIS A O 1
ATOM 1090 N N . ALA A 1 137 ? -43.180 1.275 58.912 1.00 59.44 137 ALA A N 1
ATOM 1091 C CA . ALA A 1 137 ? -43.429 2.406 59.813 1.00 59.44 137 ALA A CA 1
ATOM 1092 C C . ALA A 1 137 ? -44.832 3.031 59.651 1.00 59.44 137 ALA A C 1
ATOM 1094 O O . ALA A 1 137 ? -45.368 3.612 60.598 1.00 59.44 137 ALA A O 1
ATOM 1095 N N . LYS A 1 138 ? -45.437 2.928 58.457 1.00 63.12 138 LYS A N 1
ATOM 1096 C CA . LYS A 1 138 ? -46.812 3.388 58.208 1.00 63.12 138 LYS A CA 1
ATOM 1097 C C . LYS A 1 138 ? -47.839 2.405 58.785 1.00 63.12 138 LYS A C 1
ATOM 1099 O O . LYS A 1 138 ? -48.768 2.843 59.457 1.00 63.12 138 LYS A O 1
ATOM 1104 N N . ALA A 1 139 ? -47.607 1.101 58.616 1.00 61.28 139 ALA A N 1
ATOM 1105 C CA . ALA A 1 139 ? -48.458 0.046 59.171 1.00 61.28 139 ALA A CA 1
ATOM 1106 C C . ALA A 1 139 ? -48.447 0.015 60.715 1.00 61.28 139 ALA A C 1
ATOM 1108 O O . ALA A 1 139 ? -49.490 -0.169 61.341 1.00 61.28 139 ALA A O 1
ATOM 1109 N N . GLU A 1 140 ? -47.300 0.261 61.358 1.00 64.69 140 GLU A N 1
ATOM 1110 C CA . GLU A 1 140 ? -47.217 0.319 62.827 1.00 64.69 140 GLU A CA 1
ATOM 1111 C C . GLU A 1 140 ? -47.955 1.524 63.431 1.00 64.69 140 GLU A C 1
ATOM 1113 O O . GLU A 1 140 ? -48.538 1.414 64.513 1.00 64.69 140 GLU A O 1
ATOM 1118 N N . LYS A 1 141 ? -47.971 2.672 62.739 1.00 67.12 141 LYS A N 1
ATOM 1119 C CA . LYS A 1 141 ? -48.734 3.853 63.179 1.00 67.12 141 LYS A CA 1
ATOM 1120 C C . LYS A 1 141 ? -50.244 3.641 63.060 1.00 67.12 141 LYS A C 1
ATOM 1122 O O . LYS A 1 141 ? -50.971 4.041 63.968 1.00 67.12 141 LYS A O 1
ATOM 1127 N N . GLU A 1 142 ? -50.710 2.992 61.993 1.00 68.19 142 GLU A N 1
ATOM 1128 C CA . GLU A 1 142 ? -52.128 2.640 61.830 1.00 68.19 142 GLU A CA 1
ATOM 1129 C C . GLU A 1 142 ? -52.583 1.627 62.893 1.00 68.19 142 GLU A C 1
ATOM 1131 O O . GLU A 1 142 ? -53.604 1.851 63.547 1.00 68.19 142 GLU A O 1
ATOM 1136 N N . ASN A 1 143 ? -51.781 0.595 63.180 1.00 66.06 143 ASN A N 1
ATOM 1137 C CA . ASN A 1 143 ? -52.106 -0.390 64.219 1.00 66.06 143 ASN A CA 1
ATOM 1138 C C . ASN A 1 143 ? -52.147 0.212 65.636 1.00 66.06 143 ASN A C 1
ATOM 1140 O O . ASN A 1 143 ? -53.099 -0.045 66.373 1.00 66.06 143 ASN A O 1
ATOM 1144 N N . LYS A 1 144 ? -51.199 1.088 66.003 1.00 69.94 144 LYS A N 1
ATOM 1145 C CA . LYS A 1 144 ? -51.242 1.806 67.296 1.00 69.94 144 LYS A CA 1
ATOM 1146 C C . LYS A 1 144 ? -52.457 2.727 67.429 1.00 69.94 144 LYS A C 1
ATOM 1148 O O . LYS A 1 144 ? -52.992 2.874 68.525 1.00 69.94 144 LYS A O 1
ATOM 1153 N N . SER A 1 145 ? -52.911 3.337 66.332 1.00 66.44 145 SER A N 1
ATOM 1154 C CA . SER A 1 145 ? -54.120 4.173 66.345 1.00 66.44 145 SER A CA 1
ATOM 1155 C C . SER A 1 145 ? -55.401 3.352 66.559 1.00 66.44 145 SER A C 1
ATOM 1157 O O . SER A 1 145 ? -56.292 3.783 67.289 1.00 66.44 145 SER A O 1
ATOM 1159 N N . LEU A 1 146 ? -55.465 2.136 66.002 1.00 68.19 146 LEU A N 1
ATOM 1160 C CA . LEU A 1 146 ? -56.581 1.208 66.191 1.00 68.19 146 LEU A CA 1
ATOM 1161 C C . LEU A 1 146 ? -56.616 0.632 67.609 1.00 68.19 146 LEU A C 1
ATOM 1163 O O . LEU A 1 146 ? -57.691 0.535 68.198 1.00 68.19 146 LEU A O 1
ATOM 1167 N N . GLU A 1 147 ? -55.462 0.290 68.182 1.00 67.69 147 GLU A N 1
ATOM 1168 C CA . GLU A 1 147 ? -55.377 -0.153 69.577 1.00 67.69 147 GLU A CA 1
ATOM 1169 C C . GLU A 1 147 ? -55.752 0.953 70.566 1.00 67.69 147 GLU A C 1
ATOM 1171 O O . GLU A 1 147 ? -56.506 0.694 71.502 1.00 67.69 147 GLU A O 1
ATOM 1176 N N . ALA A 1 148 ? -55.322 2.196 70.330 1.00 72.25 148 ALA A N 1
ATOM 1177 C CA . ALA A 1 148 ? -55.718 3.332 71.162 1.00 72.25 148 ALA A CA 1
ATOM 1178 C C . ALA A 1 148 ? -57.239 3.586 71.120 1.00 72.25 148 ALA A C 1
ATOM 1180 O O . ALA A 1 148 ? -57.842 3.902 72.148 1.00 72.25 148 ALA A O 1
ATOM 1181 N N . SER A 1 149 ? -57.874 3.401 69.958 1.00 69.62 149 SER A N 1
ATOM 1182 C CA . SER A 1 149 ? -59.336 3.467 69.823 1.00 69.62 149 SER A CA 1
ATOM 1183 C C . SER A 1 149 ? -60.049 2.293 70.502 1.00 69.62 149 SER A C 1
ATOM 1185 O O . SER A 1 149 ? -61.069 2.500 71.157 1.00 69.62 149 SER A O 1
ATOM 1187 N N . ARG A 1 150 ? -59.503 1.071 70.415 1.00 72.50 150 ARG A N 1
ATOM 1188 C CA . ARG A 1 150 ? -60.037 -0.110 71.122 1.00 72.50 150 ARG A CA 1
ATOM 1189 C C . ARG A 1 150 ? -59.979 0.059 72.640 1.00 72.50 150 ARG A C 1
ATOM 1191 O O . ARG A 1 150 ? -60.953 -0.242 73.319 1.00 72.50 150 ARG A O 1
ATOM 1198 N N . HIS A 1 151 ? -58.876 0.590 73.163 1.00 66.75 151 HIS A N 1
ATOM 1199 C CA . HIS A 1 151 ? -58.705 0.808 74.600 1.00 66.75 151 HIS A CA 1
ATOM 1200 C C . HIS A 1 151 ? -59.646 1.887 75.155 1.00 66.75 151 HIS A C 1
ATOM 1202 O O . HIS A 1 151 ? -60.093 1.773 76.292 1.00 66.75 151 HIS A O 1
ATOM 1208 N N . ARG A 1 152 ? -59.981 2.913 74.357 1.00 70.06 152 ARG A N 1
ATOM 1209 C CA . ARG A 1 152 ? -60.974 3.935 74.735 1.00 70.06 152 ARG A CA 1
ATOM 1210 C C . ARG A 1 152 ? -62.408 3.407 74.744 1.00 70.06 152 ARG A C 1
ATOM 1212 O O . ARG A 1 152 ? -63.176 3.854 75.581 1.00 70.06 152 ARG A O 1
ATOM 1219 N N . MET A 1 153 ? -62.755 2.462 73.866 1.00 64.44 153 MET A N 1
ATOM 1220 C CA . MET A 1 153 ? -64.086 1.833 73.856 1.00 64.44 153 MET A CA 1
ATOM 1221 C C . MET A 1 153 ? -64.310 0.821 74.989 1.00 64.44 153 MET A C 1
ATOM 1223 O O . MET A 1 153 ? -65.452 0.523 75.303 1.00 64.44 153 MET A O 1
ATOM 1227 N N . LEU A 1 154 ? -63.250 0.288 75.604 1.00 61.75 154 LEU A N 1
ATOM 1228 C CA . LEU A 1 154 ? -63.353 -0.637 76.745 1.00 61.75 154 LEU A CA 1
ATOM 1229 C C . LEU A 1 154 ? -63.388 0.073 78.112 1.00 61.75 154 LEU A C 1
ATOM 1231 O O . LEU A 1 154 ? -63.522 -0.591 79.135 1.00 61.75 154 LEU A O 1
ATOM 1235 N N . LEU A 1 155 ? -63.227 1.401 78.138 1.00 58.16 155 LEU A N 1
ATOM 1236 C CA . LEU A 1 155 ? -63.186 2.227 79.355 1.00 58.16 155 LEU A CA 1
ATOM 1237 C C . LEU A 1 155 ? -64.443 3.102 79.549 1.00 58.16 155 LEU A C 1
ATOM 1239 O O . LEU A 1 155 ? -64.469 3.931 80.457 1.00 58.16 155 LEU A O 1
ATOM 1243 N N . THR A 1 156 ? -65.464 2.919 78.711 1.00 57.53 156 THR A N 1
ATOM 1244 C CA . THR A 1 156 ? -66.808 3.522 78.798 1.00 57.53 156 THR A CA 1
ATOM 1245 C C . THR A 1 156 ? -67.836 2.441 79.063 1.00 57.53 156 THR A C 1
ATOM 1247 O O . THR A 1 156 ? -68.709 2.665 79.925 1.00 57.53 156 THR A O 1
#

Foldseek 3Di:
DDDDDDDDPDPPDPDPPDDPPCPPPPPPPDCPDDDDDFAKFWKAFCQQDPPPGHHGDIDIGTPCCCVPPCVVVVGIDGDDPVVVVVVVVVVVVVVVVVVVVVVVVVVVVVVVVVVVVVVVVVVVVCVDCVVVVVVVVVVVVVVVVVVVVVVVVVVD

InterPro domains:
  IPR000244 Large ribosomal subunit protein bL9 [PTHR21368] (7-141)
  IPR009027 Large ribosomal subunit protein bL9/RNase H1, N-terminal [SSF55658] (42-97)
  IPR020070 Large ribosomal subunit protein bL9, N-terminal [PF01281] (42-87)
  IPR020070 Large ribosomal subunit protein bL9, N-terminal [PS00651] (53-80)
  IPR036935 Large ribosomal subunit protein bL9, N-terminal domain superfamily [G3DSA:3.40.5.10] (42-101)

pLDDT: mean 77.57, std 15.1, range [52.47, 96.12]

Secondary structure (DSSP, 8-state):
-----PPP----------------------------PPPEEEEEESS-BTTTB-TT-EEEEEHHHIIIIITTTT-EEE--HHHHHHHHHHHHHHHHHHHHHHHHHHHHHHHHHHHHHHHHHHHHHHTSHHHHHHHHHHHHHHHHHHHHHHHHHT--

Organism: Panicum virgatum (NCBI:txid38727)

Radius of gyration: 50.44 Å; chains: 1; bounding box: 118×74×145 Å

Sequence (156 aa):
MASPSTLPLTSAFPSPSRRLAASRRATSLVIVAQGKVKKYRQVILTDDIQEVGKKGETLKVRAGFYRNFLLPKGKATLLTPQVLKEMQLEQERIEAEKKRQLIQVLLQQLIQVQRSKKKHNNLLEFLKPSGLSRFHAKAEKENKSLEASRHRMLLT